Protein AF-A0A9E1WS27-F1 (afdb_monomer)

pLDDT: mean 92.99, std 4.22, range [75.75, 97.75]

Structure (mmCIF, N/CA/C/O backbone):
data_AF-A0A9E1WS27-F1
#
_entry.id   AF-A0A9E1WS27-F1
#
loop_
_atom_site.group_PDB
_atom_site.id
_atom_site.type_symbol
_atom_site.label_atom_id
_atom_site.label_alt_id
_atom_site.label_comp_id
_atom_site.label_asym_id
_atom_site.label_entity_id
_atom_site.label_seq_id
_atom_site.pdbx_PDB_ins_code
_atom_site.Cartn_x
_atom_site.Cartn_y
_atom_site.Cartn_z
_atom_site.occupancy
_atom_site.B_iso_or_equiv
_atom_site.auth_seq_id
_atom_site.auth_comp_id
_atom_site.auth_asym_id
_atom_site.auth_atom_id
_atom_site.pdbx_PDB_model_num
ATOM 1 N N . MET A 1 1 ? 19.636 -4.629 -10.897 1.00 75.75 1 MET A N 1
ATOM 2 C CA . MET A 1 1 ? 18.809 -4.813 -9.686 1.00 75.75 1 MET A CA 1
ATOM 3 C C . MET A 1 1 ? 19.273 -3.858 -8.606 1.00 75.75 1 MET A C 1
ATOM 5 O O . MET A 1 1 ? 20.300 -4.101 -7.977 1.00 75.75 1 MET A O 1
ATOM 9 N N . SER A 1 2 ? 18.548 -2.759 -8.403 1.00 87.94 2 SER A N 1
ATOM 10 C CA . SER A 1 2 ? 18.826 -1.835 -7.298 1.00 87.94 2 SER A CA 1
ATOM 11 C C . SER A 1 2 ? 18.366 -2.451 -5.974 1.00 87.94 2 SER A C 1
ATOM 13 O O . SER A 1 2 ? 17.169 -2.540 -5.703 1.00 87.94 2 SER A O 1
ATOM 15 N N . ALA A 1 3 ? 19.316 -2.871 -5.132 1.00 92.31 3 ALA A N 1
ATOM 16 C CA . ALA A 1 3 ? 19.020 -3.495 -3.837 1.00 92.31 3 ALA A CA 1
ATOM 17 C C . ALA A 1 3 ? 18.169 -2.591 -2.929 1.00 92.31 3 ALA A C 1
ATOM 19 O O . ALA A 1 3 ? 17.280 -3.069 -2.228 1.00 92.31 3 ALA A O 1
ATOM 20 N N . LEU A 1 4 ? 18.399 -1.276 -2.989 1.00 93.25 4 LEU A N 1
ATOM 21 C CA . LEU A 1 4 ? 17.622 -0.300 -2.232 1.00 93.25 4 LEU A CA 1
ATOM 22 C C . LEU A 1 4 ? 16.166 -0.240 -2.710 1.00 93.25 4 LEU A C 1
ATOM 24 O O . LEU A 1 4 ? 15.257 -0.261 -1.884 1.00 93.25 4 LEU A O 1
ATOM 28 N N . ALA A 1 5 ? 15.934 -0.206 -4.027 1.00 92.94 5 ALA A N 1
ATOM 29 C CA . ALA A 1 5 ? 14.580 -0.185 -4.580 1.00 92.94 5 ALA A CA 1
ATOM 30 C C . ALA A 1 5 ? 13.815 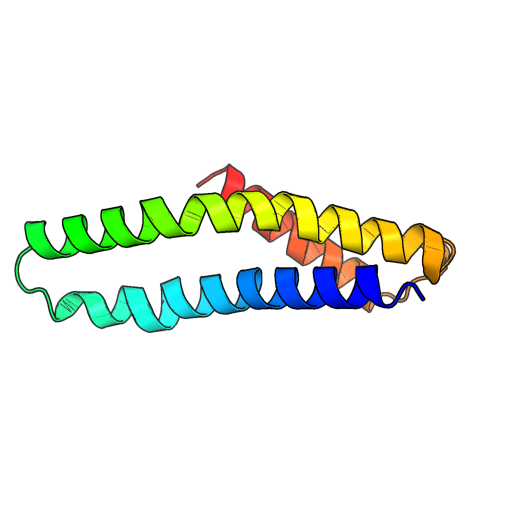-1.464 -4.214 1.00 92.94 5 ALA A C 1
ATOM 32 O O . ALA A 1 5 ? 12.671 -1.380 -3.780 1.00 92.94 5 ALA A O 1
ATOM 33 N N . VAL A 1 6 ? 14.476 -2.626 -4.300 1.00 95.12 6 VAL A N 1
ATOM 34 C CA . VAL A 1 6 ? 13.913 -3.915 -3.867 1.00 95.12 6 VAL A CA 1
ATOM 35 C C . VAL A 1 6 ? 13.529 -3.878 -2.386 1.00 95.12 6 VAL A C 1
ATOM 37 O O . VAL A 1 6 ? 12.414 -4.259 -2.038 1.00 95.12 6 VAL A O 1
ATOM 40 N N . ALA A 1 7 ? 14.425 -3.404 -1.516 1.00 96.94 7 ALA A N 1
ATOM 41 C CA . ALA A 1 7 ? 14.177 -3.352 -0.077 1.00 96.94 7 ALA A CA 1
ATOM 42 C C . ALA A 1 7 ? 13.002 -2.427 0.269 1.00 96.94 7 ALA A C 1
ATOM 44 O O . ALA A 1 7 ? 12.106 -2.821 1.015 1.00 96.94 7 ALA A O 1
ATOM 45 N N . ILE A 1 8 ? 12.969 -1.220 -0.307 1.00 97.50 8 ILE A N 1
ATOM 46 C CA . ILE A 1 8 ? 11.876 -0.265 -0.082 1.00 97.50 8 ILE A CA 1
ATOM 47 C C . ILE A 1 8 ? 10.557 -0.826 -0.626 1.00 97.50 8 ILE A C 1
ATOM 49 O O . ILE A 1 8 ? 9.544 -0.756 0.068 1.00 97.50 8 ILE A O 1
ATOM 53 N N . HIS A 1 9 ? 10.562 -1.421 -1.823 1.00 96.88 9 HIS A N 1
ATOM 54 C CA . HIS A 1 9 ? 9.367 -2.018 -2.419 1.00 96.88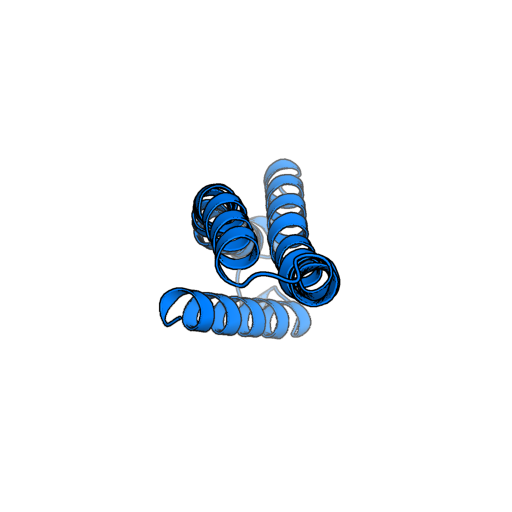 9 HIS A CA 1
ATOM 55 C C . HIS A 1 9 ? 8.811 -3.154 -1.554 1.00 96.88 9 HIS A C 1
ATOM 57 O O . HIS A 1 9 ? 7.622 -3.175 -1.244 1.00 96.88 9 HIS A O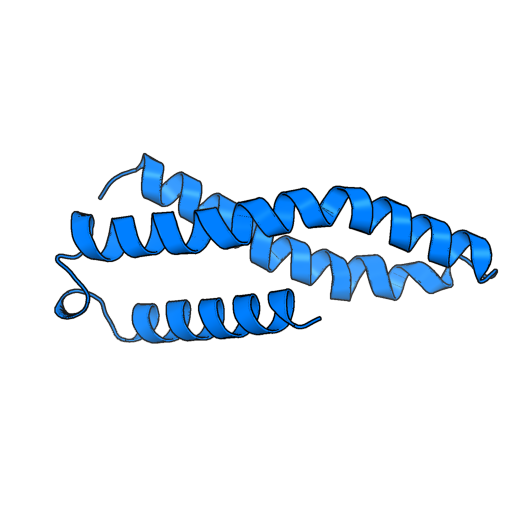 1
ATOM 63 N N . ALA A 1 10 ? 9.672 -4.071 -1.105 1.00 96.38 10 ALA A N 1
ATOM 64 C CA . ALA A 1 10 ? 9.274 -5.193 -0.259 1.00 96.38 10 ALA A CA 1
ATOM 65 C C . ALA A 1 10 ? 8.729 -4.733 1.103 1.00 96.38 10 ALA A C 1
ATOM 67 O O . ALA A 1 10 ? 7.715 -5.256 1.571 1.00 96.38 10 ALA A O 1
ATOM 68 N N . LEU A 1 11 ? 9.357 -3.730 1.727 1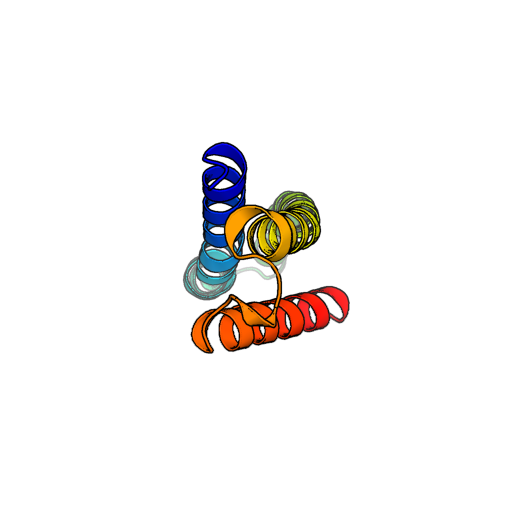.00 97.38 11 LEU A N 1
ATOM 69 C CA . LEU A 1 11 ? 8.859 -3.134 2.970 1.00 97.38 11 LEU A CA 1
ATOM 70 C C . LEU A 1 11 ? 7.497 -2.465 2.765 1.00 97.38 11 LEU A C 1
ATOM 72 O O . LEU A 1 11 ? 6.571 -2.724 3.533 1.00 97.38 11 LEU A O 1
ATOM 76 N N . ALA A 1 12 ? 7.348 -1.663 1.709 1.00 97.31 12 ALA A N 1
ATOM 77 C CA . ALA A 1 12 ? 6.084 -1.022 1.361 1.00 97.31 12 ALA A CA 1
ATOM 78 C C . ALA A 1 12 ? 4.980 -2.064 1.116 1.00 97.31 12 ALA A C 1
ATOM 80 O O . ALA A 1 12 ? 3.894 -1.943 1.678 1.00 97.31 12 ALA A O 1
ATOM 81 N N . ALA A 1 13 ? 5.271 -3.130 0.365 1.00 96.12 13 ALA A N 1
ATOM 82 C CA . ALA A 1 13 ? 4.327 -4.213 0.091 1.00 96.12 13 ALA A CA 1
ATOM 83 C C . ALA A 1 13 ? 3.913 -4.951 1.374 1.00 96.12 13 ALA A C 1
ATOM 85 O O . ALA A 1 13 ? 2.737 -5.258 1.568 1.00 96.12 13 ALA A O 1
ATOM 86 N N . THR A 1 14 ? 4.867 -5.197 2.275 1.00 95.94 14 THR A N 1
ATOM 87 C CA . THR A 1 14 ? 4.617 -5.878 3.553 1.00 95.94 14 THR A CA 1
ATOM 88 C C . THR A 1 14 ? 3.731 -5.036 4.464 1.00 95.94 14 THR A C 1
ATOM 90 O O . THR A 1 14 ? 2.766 -5.550 5.026 1.00 95.94 14 THR 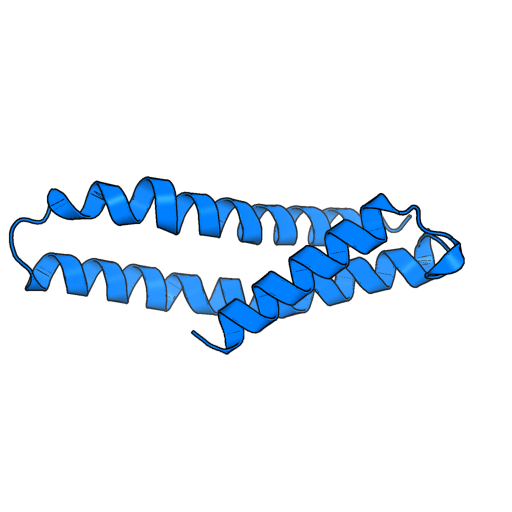A O 1
ATOM 93 N N . LEU A 1 15 ? 4.017 -3.738 4.587 1.00 95.69 15 LEU A N 1
ATOM 94 C CA . LEU A 1 15 ? 3.198 -2.817 5.377 1.00 95.69 15 LEU A CA 1
ATOM 95 C C . LEU A 1 15 ? 1.809 -2.621 4.758 1.00 95.69 15 LEU A C 1
ATOM 97 O O . LEU A 1 15 ? 0.826 -2.553 5.493 1.00 95.69 15 LEU A O 1
ATOM 101 N N . TRP A 1 16 ? 1.715 -2.594 3.426 1.00 94.50 16 TRP A N 1
ATOM 102 C CA . TRP A 1 16 ? 0.448 -2.522 2.701 1.00 94.50 16 TRP A CA 1
ATOM 103 C C . TRP A 1 16 ? -0.437 -3.738 2.984 1.00 94.50 16 TRP A C 1
ATOM 105 O O . TRP A 1 16 ? -1.509 -3.624 3.579 1.00 94.50 16 TRP A O 1
ATOM 115 N N . VAL A 1 17 ? 0.024 -4.925 2.583 1.00 92.94 17 VAL A N 1
ATOM 116 C CA . VAL A 1 17 ? -0.763 -6.163 2.647 1.00 92.94 17 VAL A CA 1
ATOM 117 C C . VAL A 1 17 ? -0.937 -6.617 4.096 1.00 92.94 17 VAL A C 1
ATOM 119 O O . VAL A 1 17 ? -2.043 -6.972 4.504 1.00 92.94 17 VAL A O 1
ATOM 122 N N . GLY A 1 18 ? 0.128 -6.553 4.899 1.00 94.31 18 GLY A N 1
ATOM 123 C CA . GLY A 1 18 ? 0.096 -6.887 6.321 1.00 94.31 18 GLY A CA 1
ATOM 124 C C . GLY A 1 18 ? -0.777 -5.928 7.129 1.00 94.31 18 GLY A C 1
ATOM 125 O O . GLY A 1 18 ? -1.530 -6.375 7.993 1.00 94.31 18 GLY A O 1
ATOM 126 N N . GLY A 1 19 ? -0.754 -4.630 6.811 1.00 93.06 19 GLY A N 1
ATOM 127 C CA . GLY A 1 19 ? -1.632 -3.636 7.428 1.00 93.06 19 GLY A CA 1
ATOM 128 C C . GLY A 1 19 ? -3.110 -3.905 7.139 1.00 93.06 19 GLY A C 1
ATOM 129 O O . GLY A 1 19 ? -3.926 -3.878 8.060 1.00 93.06 19 GLY A O 1
ATOM 130 N N . MET A 1 20 ? -3.452 -4.254 5.894 1.00 91.75 20 MET A N 1
ATOM 131 C CA . MET A 1 20 ? -4.816 -4.664 5.533 1.00 91.75 20 MET A CA 1
ATOM 132 C C . MET A 1 20 ? -5.231 -5.940 6.271 1.00 91.75 20 MET A C 1
ATOM 134 O O . MET A 1 20 ? -6.308 -5.984 6.867 1.00 91.75 20 MET A O 1
ATOM 138 N N . PHE A 1 21 ? -4.371 -6.962 6.293 1.00 94.06 21 PHE A N 1
ATOM 139 C CA . PHE A 1 21 ? -4.636 -8.188 7.044 1.00 94.06 21 PHE A CA 1
ATOM 140 C C . PHE A 1 21 ? -4.901 -7.885 8.522 1.00 94.06 21 PHE A C 1
ATOM 142 O O . PHE A 1 21 ? -5.921 -8.308 9.062 1.00 94.06 21 PHE A O 1
ATOM 149 N N . PHE A 1 22 ? -4.035 -7.098 9.161 1.00 94.69 22 PHE A N 1
ATOM 150 C CA . PHE A 1 22 ? -4.209 -6.693 10.550 1.00 94.69 22 PHE A CA 1
ATOM 151 C C . PHE A 1 22 ? -5.534 -5.951 10.763 1.00 94.69 22 PHE A C 1
ATOM 153 O O . PHE A 1 22 ? -6.300 -6.318 11.654 1.00 94.69 22 PHE A O 1
ATOM 160 N N . ALA A 1 23 ? -5.849 -4.954 9.934 1.00 92.56 23 ALA A N 1
ATOM 161 C CA . ALA A 1 23 ? -7.069 -4.164 10.079 1.00 92.56 23 ALA A CA 1
ATOM 162 C C . ALA A 1 23 ? -8.341 -5.030 9.987 1.00 92.56 23 ALA A C 1
ATOM 164 O O . ALA A 1 23 ? -9.246 -4.901 10.818 1.00 92.56 23 ALA A O 1
ATOM 165 N N . TYR A 1 24 ? -8.399 -5.941 9.011 1.00 91.69 24 TYR A N 1
ATOM 166 C CA . TYR A 1 24 ? -9.594 -6.744 8.741 1.00 91.69 24 TYR A CA 1
ATOM 167 C C . TYR A 1 24 ? -9.705 -8.012 9.587 1.00 91.69 24 TYR A C 1
ATOM 169 O O . TYR A 1 24 ? -10.810 -8.343 10.011 1.00 91.69 24 TYR A O 1
ATOM 177 N N . GLN A 1 25 ? -8.599 -8.720 9.816 1.00 96.06 25 GLN A N 1
ATOM 178 C CA . GLN A 1 25 ? -8.599 -10.037 10.465 1.00 96.06 25 GLN A CA 1
ATOM 179 C C . GLN A 1 25 ? -8.278 -9.972 11.958 1.00 96.06 25 GLN A C 1
ATOM 181 O O . GLN A 1 25 ? -8.662 -10.872 12.696 1.00 96.06 25 GLN A O 1
ATOM 186 N N . VAL A 1 26 ? -7.597 -8.920 12.422 1.00 95.06 26 VAL A N 1
ATOM 187 C CA . VAL A 1 26 ? -7.171 -8.814 13.825 1.00 95.06 26 VAL A CA 1
ATOM 188 C C . VAL A 1 26 ? -7.911 -7.688 14.531 1.00 95.06 26 VAL A C 1
ATOM 190 O O . VAL A 1 26 ? -8.643 -7.942 15.486 1.00 95.06 26 VAL A O 1
ATOM 193 N N . LEU A 1 27 ? -7.781 -6.451 14.046 1.00 93.25 27 LEU A N 1
ATOM 194 C CA . LEU A 1 27 ? -8.362 -5.282 14.698 1.00 93.25 27 LEU A CA 1
ATOM 195 C C . LEU A 1 27 ? -9.884 -5.369 14.699 1.00 93.25 27 LEU A C 1
ATOM 197 O O . LEU A 1 27 ? -10.477 -5.406 15.772 1.00 93.25 27 LEU A O 1
ATOM 201 N N . ARG A 1 28 ? -10.517 -5.454 13.520 1.00 91.38 28 ARG A N 1
ATOM 202 C CA . ARG A 1 28 ? -11.983 -5.456 13.397 1.00 91.38 28 ARG A CA 1
ATOM 203 C C . ARG A 1 28 ? -12.661 -6.555 14.235 1.00 91.38 28 ARG A C 1
ATOM 205 O O . ARG A 1 28 ? -13.615 -6.211 14.936 1.00 91.38 28 ARG A O 1
ATOM 212 N N . PRO A 1 29 ? -12.202 -7.821 14.236 1.00 93.31 29 PRO A N 1
ATOM 213 C CA . PRO A 1 29 ? -12.809 -8.875 15.048 1.00 93.31 29 PRO A CA 1
ATOM 214 C C . PRO A 1 29 ? -12.520 -8.756 16.546 1.00 93.31 29 PRO A C 1
ATOM 216 O O . PRO A 1 29 ? -13.270 -9.320 17.333 1.00 93.31 29 PRO A O 1
ATOM 219 N N . SER A 1 30 ? -11.487 -8.011 16.954 1.00 92.56 30 SER A N 1
ATOM 220 C CA . SER A 1 30 ? -11.189 -7.758 18.374 1.00 92.56 30 SER A CA 1
ATOM 221 C C . SER A 1 30 ? -12.106 -6.702 19.002 1.00 92.56 30 SER A C 1
ATOM 223 O O . SER A 1 30 ? -12.220 -6.615 20.220 1.00 92.56 30 SER A O 1
ATOM 225 N N . MET A 1 31 ? -12.797 -5.901 18.188 1.00 90.19 31 MET A N 1
ATOM 226 C CA . MET A 1 31 ? -13.619 -4.776 18.652 1.00 90.19 31 MET A CA 1
ATOM 227 C C . MET A 1 31 ? -14.844 -5.123 19.518 1.00 90.19 31 MET A C 1
ATOM 229 O O . MET A 1 31 ? -15.230 -4.258 20.307 1.00 90.19 31 MET A O 1
ATOM 233 N N . PRO A 1 32 ? -15.476 -6.312 19.425 1.00 89.50 32 PRO A N 1
ATOM 234 C CA . PRO A 1 32 ? -16.576 -6.697 20.308 1.00 89.50 32 PRO A CA 1
ATOM 235 C C . PRO A 1 32 ? -16.214 -6.743 21.795 1.00 89.50 32 PRO A C 1
ATOM 237 O O . PRO A 1 32 ? -17.123 -6.645 22.603 1.00 89.50 32 PRO A O 1
ATOM 240 N N . ILE A 1 33 ? -14.925 -6.813 22.166 1.00 89.19 33 ILE A N 1
ATOM 241 C CA . ILE A 1 33 ? -14.493 -6.705 23.576 1.00 89.19 33 ILE A CA 1
ATOM 242 C C . ILE A 1 33 ? -14.867 -5.351 24.204 1.00 89.19 33 ILE A C 1
ATOM 244 O O . ILE A 1 33 ? -14.887 -5.194 25.421 1.00 89.19 33 ILE A O 1
ATOM 248 N N . LEU A 1 34 ? -15.139 -4.348 23.364 1.00 87.88 34 LEU A N 1
ATOM 249 C CA . LEU A 1 34 ? -15.642 -3.046 23.767 1.00 87.88 34 LEU A CA 1
ATOM 250 C C . LEU A 1 34 ? -17.172 -3.057 23.633 1.00 87.88 34 LEU A C 1
ATOM 252 O O . LEU A 1 34 ? -17.724 -2.723 22.573 1.00 87.88 34 LEU A O 1
ATOM 256 N N . ASP A 1 35 ? -17.846 -3.436 24.723 1.00 78.88 35 ASP A N 1
ATOM 257 C CA . ASP A 1 35 ? -19.308 -3.599 24.799 1.00 78.88 35 ASP A CA 1
ATOM 258 C C . ASP A 1 35 ? -20.060 -2.317 24.415 1.00 78.88 35 ASP A C 1
ATOM 260 O O . ASP A 1 35 ? -21.064 -2.348 23.702 1.00 78.88 35 ASP A O 1
ATOM 264 N N . ALA A 1 36 ? -19.532 -1.161 24.823 1.00 80.38 36 ALA A N 1
ATOM 265 C CA . ALA A 1 36 ? -20.144 0.128 24.544 1.00 80.38 36 ALA A CA 1
ATOM 266 C C . ALA A 1 36 ? -19.739 0.673 23.148 1.00 80.38 36 ALA A C 1
ATOM 268 O O . ALA A 1 36 ? -18.556 0.649 22.785 1.00 80.38 36 ALA A O 1
ATOM 269 N N . PRO A 1 37 ? -20.686 1.237 22.369 1.00 77.00 37 PRO A N 1
ATOM 270 C CA . PRO A 1 37 ? -20.393 1.867 21.077 1.00 77.00 37 PRO A CA 1
ATOM 271 C C . PRO A 1 37 ? -19.355 3.012 21.126 1.00 77.00 37 PRO A C 1
ATOM 273 O O . PRO A 1 37 ? -18.484 3.040 20.251 1.00 77.00 37 PRO A O 1
ATOM 276 N N . PRO A 1 38 ? -19.370 3.935 22.119 1.00 85.12 38 PRO A N 1
ATOM 277 C CA . PRO A 1 38 ? -18.446 5.072 22.121 1.00 85.12 38 PRO A CA 1
ATOM 278 C C . PRO A 1 38 ? -16.961 4.688 22.285 1.00 85.12 38 PRO A C 1
ATOM 280 O O . PRO A 1 38 ? -16.143 5.182 21.506 1.00 85.12 38 PRO A O 1
ATOM 283 N N . PRO A 1 39 ? -16.570 3.792 23.219 1.00 88.06 39 PRO A N 1
ATOM 284 C CA . PRO A 1 39 ? -15.186 3.318 23.319 1.00 88.06 39 PRO A CA 1
ATOM 285 C C . PRO A 1 39 ? -14.687 2.625 22.051 1.00 88.06 39 PRO A C 1
ATOM 287 O O . PRO A 1 39 ? -13.551 2.848 21.632 1.00 88.06 39 PRO A O 1
ATOM 290 N N . ARG A 1 40 ? -15.550 1.828 21.408 1.00 88.94 40 ARG A N 1
ATOM 291 C CA . ARG A 1 40 ? -15.227 1.127 20.163 1.00 88.94 40 ARG A CA 1
ATOM 292 C C . ARG A 1 40 ? -14.872 2.107 19.053 1.00 88.94 40 ARG A C 1
ATOM 294 O O . ARG A 1 40 ? -13.804 1.990 18.458 1.00 88.94 40 ARG A O 1
ATOM 301 N N . LEU A 1 41 ? -15.737 3.093 18.813 1.00 88.81 41 LEU A N 1
ATOM 302 C CA . LEU A 1 41 ? -15.521 4.104 17.778 1.00 88.81 41 LEU A CA 1
ATOM 303 C C . LEU A 1 41 ? -14.279 4.957 18.064 1.00 88.81 41 LEU A C 1
ATOM 305 O O . LEU A 1 41 ? -13.511 5.245 17.150 1.00 88.81 41 LEU A O 1
ATOM 309 N N . LYS A 1 42 ? -14.038 5.306 19.334 1.00 91.69 42 LYS A N 1
ATOM 310 C CA . LYS A 1 42 ? -12.854 6.075 19.738 1.00 91.69 42 LYS A CA 1
ATOM 311 C C . LYS A 1 42 ? -11.550 5.339 19.415 1.00 91.69 42 LYS A C 1
ATOM 313 O O . LYS A 1 42 ? -10.602 5.968 18.951 1.00 91.69 42 LYS A O 1
ATOM 318 N N . LEU A 1 43 ? -11.508 4.020 19.621 1.00 91.81 43 LEU A N 1
ATOM 319 C CA . LEU A 1 43 ? -10.346 3.209 19.253 1.00 91.81 43 LEU A CA 1
ATOM 320 C C . LEU A 1 43 ? -10.185 3.105 17.728 1.00 91.81 43 LEU A C 1
ATOM 322 O O . LEU A 1 43 ? -9.075 3.311 17.245 1.00 91.81 43 LEU A O 1
ATOM 326 N N . TRP A 1 44 ? -11.266 2.860 16.974 1.00 91.50 44 TRP A N 1
ATOM 327 C CA . TRP A 1 44 ? -11.228 2.871 15.499 1.00 91.50 44 TRP A CA 1
ATOM 328 C C . TRP A 1 44 ? -10.631 4.172 14.964 1.00 91.50 44 TRP A C 1
ATOM 330 O O . TRP A 1 44 ? -9.667 4.134 14.203 1.00 91.50 44 TRP A O 1
ATOM 340 N N . LEU A 1 45 ? -11.171 5.311 15.407 1.00 91.94 45 LEU A N 1
ATOM 341 C CA . LEU A 1 45 ? -10.704 6.633 14.996 1.00 91.94 45 LEU A CA 1
ATOM 342 C C . LEU A 1 45 ? -9.224 6.821 15.324 1.00 91.94 45 LEU A C 1
ATOM 344 O O . LEU A 1 45 ? -8.452 7.176 14.443 1.00 91.94 45 LEU A O 1
ATOM 348 N N . GLY A 1 46 ? -8.807 6.514 16.554 1.00 95.25 46 GLY A N 1
ATOM 349 C CA . GLY A 1 46 ? -7.412 6.678 16.953 1.00 95.25 46 GLY A CA 1
ATOM 350 C C . GLY A 1 46 ? -6.443 5.786 16.169 1.00 95.25 46 GLY A C 1
ATOM 351 O O . GLY A 1 46 ? -5.341 6.226 15.831 1.00 95.25 46 GLY A O 1
ATOM 352 N N . VAL A 1 47 ? -6.824 4.544 15.864 1.00 94.88 47 VAL A N 1
ATOM 353 C CA . VAL A 1 47 ? -5.981 3.654 15.054 1.00 94.88 47 VAL A CA 1
ATOM 354 C C . VAL A 1 47 ? -5.892 4.174 13.626 1.00 94.88 47 VAL A C 1
ATOM 356 O O . VAL A 1 47 ? -4.792 4.309 13.099 1.00 94.88 47 VAL A O 1
ATOM 359 N N . PHE A 1 48 ? -7.021 4.516 13.015 1.00 92.38 48 PHE A N 1
ATOM 360 C CA . PHE A 1 48 ? -7.066 4.961 11.627 1.00 92.38 48 PHE A CA 1
ATOM 361 C C . PHE A 1 48 ? -6.440 6.327 11.383 1.00 92.38 48 PHE A C 1
ATOM 363 O O . PHE A 1 48 ? -5.737 6.487 10.389 1.00 92.38 48 PHE A O 1
ATOM 370 N N . GLU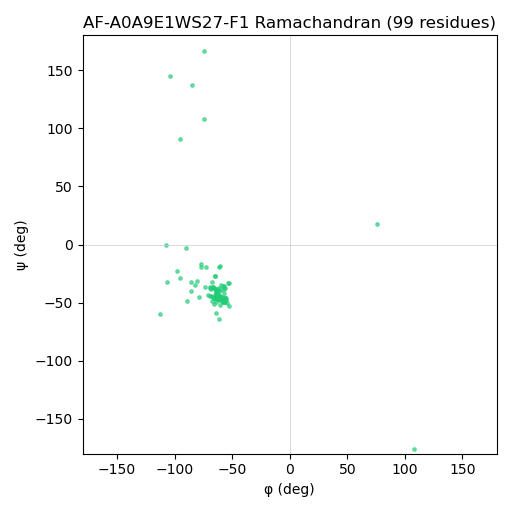 A 1 49 ? -6.581 7.267 12.312 1.00 95.50 49 GLU A N 1
ATOM 371 C CA . GLU A 1 49 ? -5.890 8.558 12.264 1.00 95.50 49 GLU A CA 1
ATOM 372 C C . GLU A 1 49 ? -4.365 8.384 12.200 1.00 95.50 49 GLU A C 1
ATOM 374 O O . GLU A 1 49 ? -3.676 9.119 11.498 1.00 95.50 49 GLU A O 1
ATOM 379 N N . ARG A 1 50 ? -3.829 7.368 12.889 1.00 95.31 50 ARG A N 1
ATOM 380 C CA . ARG A 1 50 ? -2.394 7.052 12.878 1.00 95.31 50 ARG A CA 1
ATOM 381 C C . ARG A 1 50 ? -2.001 6.162 11.707 1.00 95.31 50 ARG A C 1
ATOM 383 O O . ARG A 1 50 ? -0.884 6.278 11.223 1.00 95.31 50 ARG A O 1
ATOM 390 N N . PHE A 1 51 ? -2.886 5.271 11.267 1.00 94.06 51 PHE A N 1
ATOM 391 C CA . PHE A 1 51 ? -2.613 4.291 10.220 1.00 94.06 51 PHE A CA 1
ATOM 392 C C . PHE A 1 51 ? -2.677 4.906 8.818 1.00 94.06 51 PHE A C 1
ATOM 394 O O . PHE A 1 51 ? -1.769 4.687 8.020 1.00 94.06 51 PHE A O 1
ATOM 401 N N . PHE A 1 52 ? -3.692 5.719 8.512 1.00 93.31 52 PHE A N 1
ATOM 402 C CA . PHE A 1 52 ? -3.890 6.239 7.158 1.00 93.31 52 PHE A CA 1
ATOM 403 C C . PHE A 1 52 ? -2.745 7.105 6.614 1.00 93.31 52 PHE A C 1
ATOM 405 O O . PHE A 1 52 ? -2.435 6.942 5.436 1.00 93.31 52 PHE A O 1
ATOM 412 N N . PRO A 1 53 ? -2.053 7.958 7.395 1.00 95.31 53 PRO A N 1
ATOM 413 C CA . PRO A 1 53 ? -0.867 8.660 6.900 1.00 95.31 53 PRO A CA 1
ATOM 414 C C . PRO A 1 53 ? 0.221 7.714 6.363 1.00 95.31 53 PRO A C 1
ATOM 416 O O . PRO A 1 53 ? 0.831 7.999 5.332 1.00 95.31 53 PRO A O 1
ATOM 419 N N . TRP A 1 54 ? 0.424 6.555 7.004 1.00 95.75 54 TRP A N 1
ATOM 420 C CA . TRP A 1 54 ? 1.338 5.524 6.497 1.00 95.75 54 TRP A CA 1
ATOM 421 C C . TRP A 1 54 ? 0.816 4.890 5.213 1.00 95.75 54 TRP A C 1
ATOM 423 O O . TRP A 1 54 ? 1.575 4.735 4.260 1.00 95.75 54 TRP A O 1
ATOM 433 N N . VAL A 1 55 ? -0.478 4.560 5.171 1.00 94.25 55 VAL A N 1
ATOM 434 C CA . VAL A 1 55 ? -1.141 3.992 3.987 1.00 94.25 55 VAL A CA 1
ATOM 435 C C . VAL A 1 55 ? -0.973 4.929 2.788 1.00 94.25 55 VAL A C 1
ATOM 437 O O . VAL A 1 55 ? -0.524 4.477 1.741 1.00 94.25 55 VAL A O 1
ATOM 440 N N . TRP A 1 56 ? -1.208 6.233 2.954 1.00 94.81 56 TRP A N 1
ATOM 441 C CA . TRP A 1 56 ? -0.988 7.252 1.921 1.00 94.81 56 TRP A CA 1
ATOM 442 C C . TRP A 1 56 ? 0.452 7.282 1.402 1.00 94.81 56 TRP A C 1
ATOM 444 O O . TRP A 1 56 ? 0.669 7.310 0.190 1.00 94.81 56 TRP A O 1
ATOM 454 N N . GLY A 1 57 ? 1.440 7.222 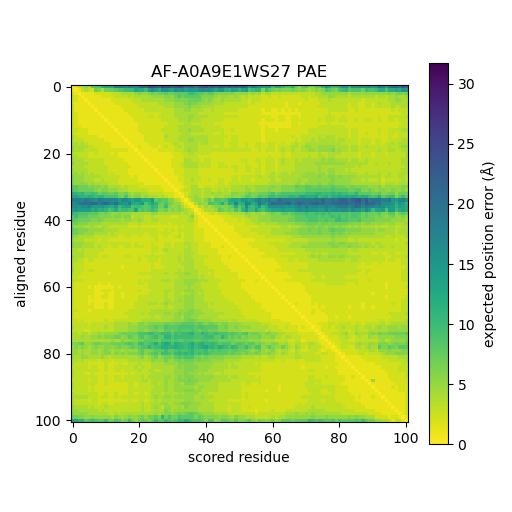2.298 1.00 96.69 57 GLY A N 1
ATOM 455 C CA . GLY A 1 57 ? 2.844 7.113 1.898 1.00 96.69 57 GLY A CA 1
ATOM 456 C C . GLY A 1 57 ? 3.113 5.842 1.087 1.00 96.69 57 GLY A C 1
ATOM 457 O O . GLY A 1 57 ? 3.758 5.892 0.040 1.00 96.69 57 GLY A O 1
ATOM 458 N N . ILE A 1 58 ? 2.569 4.706 1.523 1.00 96.62 58 ILE A N 1
ATOM 459 C CA . ILE A 1 58 ? 2.760 3.406 0.869 1.00 96.62 58 ILE A CA 1
ATOM 460 C C . ILE A 1 58 ? 2.071 3.346 -0.504 1.00 96.62 58 ILE A C 1
ATOM 462 O O . ILE A 1 58 ? 2.676 2.818 -1.437 1.00 96.62 58 ILE A O 1
ATOM 466 N N . VAL A 1 59 ? 0.878 3.941 -0.667 1.00 95.19 59 VAL A N 1
ATOM 467 C CA . VAL A 1 59 ? 0.175 4.065 -1.966 1.00 95.19 59 VAL A CA 1
ATOM 468 C C . VAL A 1 59 ? 1.061 4.709 -3.025 1.00 95.19 59 VAL A C 1
ATOM 470 O O . VAL A 1 59 ? 0.951 4.373 -4.199 1.00 95.19 59 VAL A O 1
ATOM 473 N N . ILE A 1 60 ? 1.935 5.631 -2.626 1.00 96.75 60 ILE A N 1
ATOM 474 C CA . ILE A 1 60 ? 2.826 6.347 -3.539 1.00 96.75 60 ILE A CA 1
ATOM 475 C C . ILE A 1 60 ? 4.144 5.583 -3.709 1.00 96.75 60 ILE A C 1
ATOM 477 O O . ILE A 1 60 ? 4.596 5.346 -4.829 1.00 96.75 60 ILE A O 1
ATOM 481 N N . VAL A 1 61 ? 4.765 5.166 -2.604 1.00 97.75 61 VAL A N 1
ATOM 482 C CA . VAL A 1 61 ? 6.081 4.509 -2.617 1.00 97.75 61 VAL A CA 1
ATOM 483 C C . VAL A 1 61 ? 6.041 3.173 -3.359 1.00 97.75 61 VAL A C 1
ATOM 485 O O . VAL A 1 61 ? 6.978 2.858 -4.098 1.00 97.75 61 VAL A O 1
ATOM 488 N N . LEU A 1 62 ? 4.975 2.389 -3.192 1.00 97.12 62 LEU A N 1
ATOM 489 C CA . LEU A 1 62 ? 4.885 1.047 -3.758 1.00 97.12 62 LEU A CA 1
ATOM 490 C C . LEU A 1 62 ? 4.857 1.059 -5.305 1.00 97.12 62 LEU A C 1
ATOM 492 O O . LEU A 1 62 ? 5.716 0.399 -5.898 1.00 97.12 62 LEU A O 1
ATOM 496 N N . PRO A 1 63 ? 3.996 1.842 -5.993 1.00 97.06 63 PRO A N 1
ATOM 497 C CA . PRO A 1 63 ? 4.056 1.978 -7.449 1.00 97.06 63 PRO A CA 1
ATOM 498 C C . PRO A 1 63 ? 5.349 2.621 -7.941 1.00 97.06 63 PRO A C 1
ATOM 500 O O . PRO A 1 63 ? 5.918 2.141 -8.917 1.00 97.06 63 PRO A O 1
ATOM 503 N N . LEU A 1 64 ? 5.845 3.673 -7.274 1.00 97.31 64 LEU A N 1
ATOM 504 C CA . LEU A 1 64 ? 7.070 4.358 -7.705 1.00 97.31 64 LEU A CA 1
ATOM 505 C C . LEU A 1 64 ? 8.265 3.405 -7.736 1.00 97.31 64 LEU A C 1
ATOM 507 O O . LEU A 1 64 ? 8.984 3.335 -8.731 1.00 97.31 64 LEU A O 1
ATOM 511 N N . THR A 1 65 ? 8.454 2.637 -6.664 1.00 97.19 65 THR A N 1
ATOM 512 C CA . THR A 1 65 ? 9.531 1.641 -6.591 1.00 97.19 65 THR A CA 1
ATOM 513 C C . THR A 1 65 ? 9.297 0.469 -7.541 1.00 97.19 65 THR A C 1
ATOM 515 O O . THR A 1 65 ? 10.246 0.024 -8.181 1.00 97.19 65 THR A O 1
ATOM 518 N N . GLY A 1 66 ? 8.049 0.021 -7.719 1.00 95.75 66 GLY A N 1
ATOM 519 C CA . GLY A 1 66 ? 7.717 -1.057 -8.653 1.00 95.75 66 GLY A CA 1
ATOM 520 C C . GLY A 1 66 ? 8.013 -0.680 -10.106 1.00 95.75 66 GLY A C 1
ATOM 521 O O . GLY A 1 66 ? 8.715 -1.408 -10.806 1.00 95.75 66 GLY A O 1
ATOM 522 N N . TYR A 1 67 ? 7.560 0.494 -10.552 1.00 96.38 67 TYR A N 1
ATOM 523 C CA . TYR A 1 67 ? 7.862 0.991 -11.896 1.00 96.38 67 TYR A CA 1
ATOM 524 C C . TYR A 1 67 ? 9.344 1.301 -12.075 1.00 96.38 67 TYR A C 1
ATOM 526 O O . TYR A 1 67 ? 9.895 1.006 -13.135 1.00 96.38 67 TYR A O 1
ATOM 534 N N . TRP A 1 68 ? 10.019 1.813 -11.042 1.00 95.75 68 TRP A N 1
ATOM 535 C CA . TRP A 1 68 ? 11.470 1.973 -11.086 1.00 95.75 68 TRP A CA 1
ATOM 536 C C . TRP A 1 68 ? 12.161 0.647 -11.413 1.00 95.75 68 TRP A C 1
ATOM 538 O O . TRP A 1 68 ? 13.004 0.613 -12.307 1.00 95.75 68 TRP A O 1
ATOM 548 N N . GLN A 1 69 ? 11.788 -0.442 -10.737 1.00 94.88 69 GLN A N 1
ATOM 549 C CA . GLN A 1 69 ? 12.348 -1.767 -11.001 1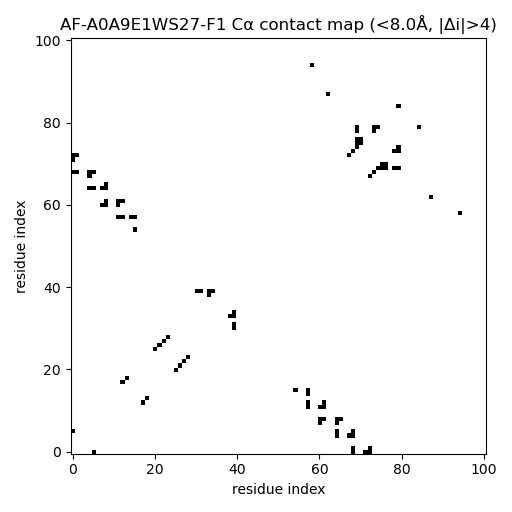.00 94.88 69 GLN A CA 1
ATOM 550 C C . GLN A 1 69 ? 11.997 -2.260 -12.411 1.00 94.88 69 GLN A C 1
ATOM 552 O O . GLN A 1 69 ? 12.884 -2.725 -13.121 1.00 94.88 69 GLN A O 1
ATOM 557 N N . ILE A 1 70 ? 10.743 -2.115 -12.857 1.00 95.38 70 ILE A N 1
ATOM 558 C CA . ILE A 1 70 ? 10.317 -2.521 -14.211 1.00 95.38 70 ILE A CA 1
ATOM 559 C C . ILE A 1 70 ? 11.202 -1.868 -15.280 1.00 95.38 70 ILE A C 1
ATOM 561 O O . ILE A 1 70 ? 11.744 -2.562 -16.138 1.00 95.38 70 ILE A O 1
ATOM 565 N N . TYR A 1 71 ? 11.395 -0.550 -15.217 1.00 94.56 71 TYR A N 1
ATOM 566 C CA . TYR A 1 71 ? 12.125 0.169 -16.263 1.00 94.56 71 TYR A CA 1
ATOM 567 C C . TYR A 1 71 ? 13.652 0.101 -16.119 1.00 94.56 71 TYR A C 1
ATOM 569 O O . TYR A 1 71 ? 14.338 0.025 -17.134 1.00 94.56 71 TYR A O 1
ATOM 577 N N . ASN A 1 72 ? 14.198 0.095 -14.897 1.00 93.50 72 ASN A N 1
ATOM 578 C CA . ASN A 1 72 ? 15.654 0.135 -14.687 1.00 93.50 72 ASN A CA 1
ATOM 579 C C . ASN A 1 72 ? 16.299 -1.244 -14.497 1.00 93.50 72 ASN A C 1
ATOM 581 O O . ASN A 1 72 ? 17.475 -1.406 -14.811 1.00 93.50 72 ASN A O 1
ATOM 585 N N . ASP A 1 73 ? 15.566 -2.226 -13.968 1.00 90.31 73 ASP A N 1
ATOM 586 C CA . ASP A 1 73 ? 16.108 -3.558 -13.673 1.00 90.31 73 ASP A CA 1
ATOM 587 C C . ASP A 1 73 ? 15.632 -4.628 -14.661 1.00 90.31 73 ASP A C 1
ATOM 589 O O . ASP A 1 73 ? 16.390 -5.554 -14.945 1.00 90.31 73 ASP A O 1
ATOM 593 N N . TYR A 1 74 ? 14.411 -4.500 -15.193 1.00 89.50 74 TYR A N 1
ATOM 594 C CA . TYR A 1 74 ? 13.813 -5.486 -16.104 1.00 89.50 74 TYR A CA 1
ATOM 595 C C . TYR A 1 74 ? 13.738 -5.029 -17.568 1.00 89.50 74 TYR A C 1
ATOM 597 O O . TYR A 1 74 ? 13.293 -5.791 -18.416 1.00 89.50 74 TYR A O 1
ATOM 605 N N . GLY A 1 75 ? 14.201 -3.818 -17.896 1.00 91.69 75 GLY A N 1
ATOM 606 C CA . GLY A 1 75 ? 14.251 -3.332 -19.281 1.00 91.69 75 GLY A CA 1
ATOM 607 C C . GLY A 1 75 ? 12.899 -2.902 -19.863 1.00 91.69 75 GLY A C 1
ATOM 608 O O . GLY A 1 75 ? 12.775 -2.771 -21.078 1.00 91.69 75 GLY A O 1
ATOM 609 N N . GLY A 1 76 ? 11.897 -2.655 -19.016 1.00 92.50 76 GLY A N 1
ATOM 610 C CA . GLY A 1 76 ? 10.570 -2.182 -19.410 1.00 92.50 76 GLY A CA 1
ATOM 611 C C . GLY A 1 76 ? 9.474 -3.241 -19.290 1.00 92.50 76 GLY A C 1
ATOM 612 O O . GLY A 1 76 ? 9.689 -4.349 -18.804 1.00 92.50 76 GLY A O 1
ATOM 613 N N . MET A 1 77 ? 8.264 -2.873 -19.720 1.00 92.31 77 MET A N 1
ATOM 614 C CA . MET A 1 77 ? 7.070 -3.720 -19.586 1.00 92.31 77 MET A CA 1
ATOM 615 C C . MET A 1 77 ? 7.144 -5.013 -20.406 1.00 92.31 77 MET A C 1
ATOM 617 O O . MET A 1 77 ? 6.553 -6.005 -20.001 1.00 92.31 77 MET A O 1
ATOM 621 N N . ASP A 1 78 ? 7.901 -5.028 -21.503 1.00 91.94 78 ASP A N 1
ATOM 622 C CA . ASP A 1 78 ? 8.096 -6.231 -22.323 1.00 91.94 78 ASP A CA 1
ATOM 623 C C . ASP A 1 78 ? 9.094 -7.216 -21.689 1.00 91.94 78 ASP A C 1
ATOM 625 O O . ASP A 1 78 ? 9.122 -8.395 -22.037 1.00 91.94 78 ASP A O 1
ATOM 629 N N . GLY A 1 79 ? 9.923 -6.740 -20.753 1.00 88.69 79 GLY A N 1
ATOM 630 C CA . GLY A 1 79 ? 10.943 -7.541 -20.076 1.00 88.69 79 GLY A CA 1
ATOM 631 C C . GLY A 1 79 ? 10.466 -8.216 -18.788 1.00 88.69 79 GLY A C 1
ATOM 632 O O . GLY A 1 79 ? 11.221 -8.972 -18.173 1.00 88.69 79 GLY A O 1
ATOM 633 N N . VAL A 1 80 ? 9.220 -7.976 -18.367 1.00 92.06 80 VAL A N 1
ATOM 634 C CA . VAL A 1 80 ? 8.638 -8.568 -17.157 1.00 92.06 80 VAL A CA 1
ATOM 635 C C . VAL A 1 80 ? 7.661 -9.696 -17.481 1.00 92.06 80 VAL A C 1
ATOM 637 O O . VAL A 1 80 ? 6.937 -9.672 -18.469 1.00 92.06 80 VAL A O 1
ATOM 640 N N . GLY A 1 81 ? 7.629 -10.723 -16.630 1.00 94.00 81 GLY A N 1
ATOM 641 C CA . GLY A 1 81 ? 6.726 -11.857 -16.819 1.00 94.00 81 GLY A CA 1
ATOM 642 C C . GLY A 1 81 ? 5.257 -11.536 -16.481 1.00 94.00 81 GLY A C 1
ATOM 643 O O . GLY A 1 81 ? 4.977 -10.579 -15.753 1.00 94.00 81 GLY A O 1
ATOM 644 N N . PRO A 1 82 ? 4.302 -12.402 -16.883 1.00 94.31 82 PRO A N 1
ATOM 645 C CA . PRO A 1 82 ? 2.865 -12.224 -16.623 1.00 94.31 82 PRO A CA 1
ATOM 646 C C . PRO A 1 82 ? 2.505 -11.988 -15.150 1.00 94.31 82 PRO A C 1
ATOM 648 O O . PRO A 1 82 ? 1.586 -11.234 -14.841 1.00 94.31 82 PRO A O 1
ATOM 651 N N . HIS A 1 83 ? 3.255 -12.594 -14.227 1.00 94.69 83 HIS A N 1
ATOM 652 C CA . HIS A 1 83 ? 3.054 -12.434 -12.787 1.00 94.69 83 HIS A CA 1
ATOM 653 C C . HIS A 1 83 ? 3.200 -10.973 -12.323 1.00 94.69 83 HIS A C 1
ATOM 655 O O . HIS A 1 83 ? 2.448 -10.546 -11.451 1.00 94.69 83 HIS A O 1
ATOM 661 N N . ILE A 1 84 ? 4.094 -10.184 -12.934 1.00 94.88 84 ILE A N 1
ATOM 662 C CA . ILE A 1 84 ? 4.286 -8.762 -12.600 1.00 94.88 84 ILE A CA 1
ATOM 663 C C . ILE A 1 84 ? 3.120 -7.925 -13.135 1.00 94.88 84 ILE A C 1
ATOM 665 O O . ILE A 1 84 ? 2.658 -7.014 -12.450 1.00 94.88 84 ILE A O 1
ATOM 669 N N . HIS A 1 85 ? 2.584 -8.260 -14.313 1.00 93.94 85 HIS A N 1
ATOM 670 C CA . HIS A 1 85 ? 1.379 -7.616 -14.846 1.00 93.94 85 HIS A CA 1
ATOM 671 C C . HIS A 1 85 ? 0.151 -7.859 -13.963 1.00 93.94 85 HIS A C 1
ATOM 673 O O . HIS A 1 85 ? -0.590 -6.923 -13.662 1.00 93.94 85 HIS A O 1
ATOM 679 N N . VAL A 1 86 ? -0.033 -9.092 -13.488 1.00 96.62 86 VAL A N 1
ATOM 680 C CA . VAL A 1 86 ? -1.109 -9.413 -12.542 1.00 96.62 86 VAL A CA 1
ATOM 681 C C . VAL A 1 86 ? -0.889 -8.690 -11.210 1.00 96.62 86 VAL A C 1
ATOM 683 O O . VAL A 1 86 ? -1.815 -8.059 -10.705 1.00 96.62 86 VAL A O 1
ATOM 686 N N . MET A 1 87 ? 0.335 -8.714 -10.671 1.00 96.06 87 MET A N 1
ATOM 687 C CA . MET A 1 87 ? 0.687 -8.041 -9.416 1.00 96.06 87 MET A CA 1
ATOM 688 C C . MET A 1 87 ? 0.384 -6.539 -9.462 1.00 96.06 87 MET A C 1
ATOM 690 O O . MET A 1 87 ? -0.286 -6.028 -8.564 1.00 96.06 87 MET A O 1
ATOM 694 N N . GLN A 1 88 ? 0.825 -5.830 -10.508 1.00 95.75 88 GLN A N 1
ATOM 695 C CA . GLN A 1 88 ? 0.536 -4.398 -10.634 1.00 95.75 88 GLN A CA 1
ATOM 696 C C . GLN A 1 88 ? -0.960 -4.134 -10.831 1.00 95.75 88 GLN A C 1
ATOM 698 O O . GLN A 1 88 ? -1.476 -3.172 -10.274 1.00 95.75 88 GLN A O 1
ATOM 703 N N . GLY A 1 89 ? -1.666 -4.989 -11.584 1.00 96.12 89 GLY A N 1
ATOM 704 C CA . GLY A 1 89 ? -3.102 -4.843 -11.813 1.00 96.12 89 GLY A CA 1
ATOM 705 C C . GLY A 1 89 ? -3.883 -4.936 -10.505 1.00 96.12 89 GLY A C 1
ATOM 706 O O . GLY A 1 89 ? -4.698 -4.065 -10.206 1.00 96.12 89 GLY A O 1
ATOM 707 N N . VAL A 1 90 ? -3.567 -5.935 -9.678 1.00 95.44 90 VAL A N 1
ATOM 708 C CA . VAL A 1 90 ? -4.138 -6.071 -8.330 1.00 95.44 90 VAL A CA 1
ATOM 709 C C . VAL A 1 90 ? -3.774 -4.867 -7.459 1.00 95.44 90 VAL A C 1
ATOM 711 O O . VAL A 1 90 ? -4.653 -4.303 -6.808 1.00 95.44 90 VAL A O 1
ATOM 714 N N . GLY A 1 91 ? -2.511 -4.429 -7.485 1.00 94.44 91 GLY A N 1
ATOM 715 C CA . GLY A 1 91 ? -2.058 -3.246 -6.750 1.00 94.44 91 GLY A CA 1
ATOM 716 C C . GLY A 1 91 ? -2.855 -1.987 -7.103 1.00 94.44 91 GLY A C 1
ATOM 717 O O . GLY A 1 91 ? -3.335 -1.291 -6.209 1.00 94.44 91 GLY A O 1
ATOM 718 N N . TRP A 1 92 ? -3.080 -1.730 -8.392 1.00 96.62 92 TRP A N 1
ATOM 719 C CA . TRP A 1 92 ? -3.881 -0.597 -8.856 1.00 96.62 92 TRP A CA 1
ATOM 720 C C . TRP A 1 92 ? -5.345 -0.692 -8.450 1.00 96.62 92 TRP A C 1
ATOM 722 O O . TRP A 1 92 ? -5.899 0.298 -7.978 1.00 96.62 92 TRP A O 1
ATOM 732 N N . VAL A 1 93 ? -5.963 -1.870 -8.574 1.00 96.00 93 VAL A N 1
ATOM 733 C CA . VAL A 1 93 ? -7.341 -2.082 -8.105 1.00 96.00 93 VAL A CA 1
ATOM 734 C C . VAL A 1 93 ? -7.454 -1.731 -6.622 1.00 96.00 93 VAL A C 1
ATOM 736 O O . VAL A 1 93 ? -8.350 -0.985 -6.234 1.00 96.00 93 VAL A O 1
ATOM 739 N N . MET A 1 94 ? -6.517 -2.199 -5.794 1.00 93.31 94 MET A N 1
ATOM 740 C CA . MET A 1 94 ? -6.509 -1.887 -4.362 1.00 93.31 94 MET A CA 1
ATOM 741 C C . MET A 1 94 ? -6.331 -0.390 -4.083 1.00 93.31 94 MET A C 1
ATOM 743 O O . MET A 1 94 ? -7.017 0.142 -3.213 1.00 93.31 94 MET A O 1
ATOM 747 N N . ILE A 1 95 ? -5.441 0.294 -4.810 1.00 94.56 95 ILE A N 1
ATOM 748 C CA . ILE A 1 95 ? -5.219 1.741 -4.661 1.00 94.56 95 ILE A CA 1
ATOM 749 C C . ILE A 1 95 ? -6.478 2.530 -5.031 1.00 94.56 95 ILE A C 1
ATOM 751 O O . ILE A 1 95 ? -6.870 3.432 -4.295 1.00 94.56 95 ILE A O 1
ATOM 755 N N . VAL A 1 96 ? -7.137 2.179 -6.138 1.00 95.69 96 VAL A N 1
ATOM 756 C CA . VAL A 1 96 ? -8.375 2.841 -6.578 1.00 95.69 96 VAL A CA 1
ATOM 757 C C . VAL A 1 96 ? -9.492 2.638 -5.558 1.00 95.69 96 VAL A C 1
ATOM 759 O O . VAL A 1 96 ? -10.186 3.594 -5.217 1.00 95.69 96 VAL A O 1
ATOM 762 N N . LEU A 1 97 ? -9.640 1.420 -5.028 1.00 92.38 97 LEU A N 1
ATOM 763 C CA . LEU A 1 97 ? -10.603 1.143 -3.963 1.00 92.38 97 LEU A CA 1
ATOM 764 C C . LEU A 1 97 ? -10.302 1.960 -2.703 1.00 92.38 97 LEU A C 1
ATOM 766 O O . LEU A 1 97 ? -11.223 2.523 -2.124 1.00 92.38 97 LEU A O 1
ATOM 770 N N . PHE A 1 98 ? -9.033 2.053 -2.298 1.00 88.69 98 PHE A N 1
ATOM 771 C CA . PHE A 1 98 ? -8.628 2.864 -1.150 1.00 88.69 98 PHE A CA 1
ATOM 772 C C . PHE A 1 98 ? -8.911 4.356 -1.356 1.00 88.69 98 PHE A C 1
ATOM 774 O O . PHE A 1 98 ? -9.337 5.019 -0.425 1.00 88.69 98 PHE A O 1
ATOM 781 N N . TRP A 1 99 ? -8.697 4.885 -2.56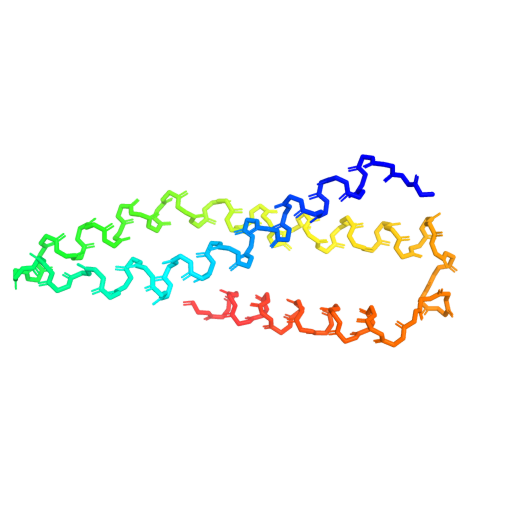1 1.00 90.25 99 TRP A N 1
ATOM 782 C CA . TRP A 1 99 ? -8.981 6.291 -2.853 1.00 90.25 99 TRP A CA 1
ATOM 783 C C . TRP A 1 99 ? -10.485 6.604 -2.827 1.00 90.25 99 TRP A C 1
ATOM 785 O O . TRP A 1 99 ? -10.883 7.725 -2.519 1.00 90.25 99 TRP A O 1
ATOM 795 N N . TYR A 1 100 ? -11.319 5.635 -3.208 1.00 89.31 100 TYR A N 1
ATOM 796 C CA . TYR A 1 100 ? -12.768 5.808 -3.287 1.00 89.31 100 TYR A CA 1
ATOM 797 C C . TYR A 1 100 ? -13.487 5.687 -1.930 1.00 89.31 100 TYR A C 1
ATOM 799 O O . TYR A 1 100 ? -14.535 6.311 -1.757 1.00 89.31 100 TYR A O 1
ATOM 807 N N . LEU A 1 101 ? -12.962 4.867 -1.011 1.00 81.88 101 LEU A N 1
ATOM 808 C CA . LEU A 1 101 ? -13.552 4.555 0.302 1.00 81.88 101 LEU A CA 1
ATOM 809 C C . LEU A 1 101 ? -13.163 5.567 1.387 1.00 81.88 101 LEU A C 1
ATOM 811 O O . LEU A 1 101 ? -14.051 5.868 2.217 1.00 81.88 101 LEU A O 1
#

Foldseek 3Di:
DPPVLVVQLVVLVCLQVVVVCCVPVPLVVVLVVPVDPVVSVVVVCVVCVVSVVSVVVSLPSNVVSLQCCQVPVQVHPVSDDPVSVVVVVVSVVVSVVVVVD

Radius of gyration: 16.89 Å; Cα contacts (8 Å, |Δi|>4): 51; chains: 1; bounding box: 39×21×47 Å

Solvent-accessible surface area (backbone atoms only — not comparable to full-atom values): 5560 Å² total; per-residue (Å²): 115,60,66,64,47,53,52,53,28,52,50,30,48,46,54,52,55,50,46,50,47,41,48,63,71,46,52,56,70,52,42,70,81,42,82,51,68,68,66,36,52,54,50,53,49,57,50,46,69,64,44,49,64,54,50,57,50,32,66,51,50,31,55,55,31,47,52,48,41,36,52,73,52,37,73,24,81,89,55,51,58,70,68,56,57,52,51,51,51,53,51,50,54,53,49,52,51,60,73,73,107

Secondary structure (DSSP, 8-state):
--HHHHHHHHHHHHHHHHHHHIIIIIIHHHGGG--SHHHHHHHHHHHHHHHHHHHHHHHHHHHHHHHHHHHHTS-SGGGS-HHHHHHHHHHHHHHHHHHH-

Sequence (101 aa):
MSALAVAIHALAATLWVGGMFFAYQVLRPSMPILDAPPPRLKLWLGVFERFFPWVWGIVIVLPLTGYWQIYNDYGGMDGVGPHIHVMQGVGWVMIVLFWYL

Mean predicted aligned error: 3.92 Å